Protein AF-A0A5B1RF08-F1 (afdb_monomer_lite)

Sequence (159 aa):
MWTTAEQLTFLQDFSLEYKQRQANSTTPHIWPKIFEQWFARWPPSNEQPMEDTKKKLKRWFNNHHRGADAGRGPAERYLDLTKKTSRKLAGYQVYLKRFYKPKLQSIIDEGYNTYLKGLPEGAKAEPRLAYTNRRAIELLAAETDDIKAEVERERLNQS

Structure (mmCIF, N/CA/C/O backbone):
data_AF-A0A5B1RF08-F1
#
_entry.id   AF-A0A5B1RF08-F1
#
loop_
_atom_site.group_PDB
_atom_site.id
_atom_site.type_symbol
_atom_site.label_atom_id
_atom_site.label_alt_id
_atom_site.label_comp_id
_atom_site.label_asym_id
_atom_site.label_entity_id
_atom_site.label_seq_id
_atom_site.pdbx_PDB_ins_code
_atom_site.Cartn_x
_atom_site.Cartn_y
_atom_site.Cartn_z
_atom_site.occupancy
_atom_site.B_iso_or_equiv
_atom_site.auth_seq_id
_atom_site.auth_comp_id
_atom_site.auth_asym_id
_atom_site.auth_atom_id
_atom_site.pdbx_PDB_model_num
ATOM 1 N N . MET A 1 1 ? 13.058 14.005 -30.005 1.00 58.97 1 MET A N 1
ATOM 2 C CA . MET A 1 1 ? 12.622 12.599 -30.184 1.00 58.97 1 MET A CA 1
ATOM 3 C C . MET A 1 1 ? 13.859 11.720 -30.028 1.00 58.97 1 MET A C 1
ATOM 5 O O . MET A 1 1 ? 14.902 12.141 -30.497 1.00 58.97 1 MET A O 1
ATOM 9 N N . TRP A 1 2 ? 13.801 10.598 -29.298 1.00 78.69 2 TRP A N 1
ATOM 10 C CA . TRP A 1 2 ? 15.008 9.813 -28.959 1.00 78.69 2 TRP A CA 1
ATOM 11 C C . TRP A 1 2 ? 15.443 8.818 -30.047 1.00 78.69 2 TRP A C 1
ATOM 13 O O . TRP A 1 2 ? 16.533 8.266 -29.954 1.00 78.69 2 TRP A O 1
ATOM 23 N N . THR A 1 3 ? 14.589 8.591 -31.045 1.00 86.50 3 THR A N 1
ATOM 24 C CA . THR A 1 3 ? 14.814 7.694 -32.183 1.00 86.50 3 THR A CA 1
ATOM 25 C C . THR A 1 3 ? 15.063 8.489 -33.461 1.00 86.50 3 THR A C 1
ATOM 27 O O . THR A 1 3 ? 14.460 9.550 -33.646 1.00 86.50 3 THR A O 1
ATOM 30 N N . THR A 1 4 ? 15.889 7.957 -34.363 1.00 89.06 4 THR A N 1
ATOM 31 C CA . THR A 1 4 ? 15.992 8.437 -35.754 1.00 89.06 4 THR A CA 1
ATOM 32 C C . THR A 1 4 ? 14.770 8.007 -36.580 1.00 89.06 4 THR A C 1
ATOM 34 O O . THR A 1 4 ? 13.961 7.194 -36.126 1.00 89.06 4 THR A O 1
ATOM 37 N N . ALA A 1 5 ? 14.619 8.537 -37.799 1.00 90.00 5 ALA A N 1
ATOM 38 C CA . ALA A 1 5 ? 13.528 8.146 -38.699 1.00 90.00 5 ALA A CA 1
ATOM 39 C C . ALA A 1 5 ? 13.571 6.646 -39.043 1.00 90.00 5 ALA A C 1
ATOM 41 O O . ALA A 1 5 ? 12.551 5.970 -38.990 1.00 90.00 5 ALA A O 1
ATOM 42 N N . GLU A 1 6 ? 14.762 6.106 -39.305 1.00 90.44 6 GLU A N 1
ATOM 43 C CA . GLU A 1 6 ? 14.961 4.683 -39.601 1.00 90.44 6 GLU A CA 1
ATOM 44 C C . GLU A 1 6 ? 14.614 3.785 -38.402 1.00 90.44 6 GLU A C 1
ATOM 46 O O . GLU A 1 6 ? 13.924 2.774 -38.537 1.00 90.44 6 GLU A O 1
ATOM 51 N N . GLN A 1 7 ? 15.033 4.197 -37.202 1.00 91.12 7 GLN A N 1
ATOM 52 C CA . GLN A 1 7 ? 14.678 3.519 -35.956 1.00 91.12 7 GLN A CA 1
ATOM 53 C C . GLN A 1 7 ? 13.170 3.544 -35.705 1.00 91.12 7 GLN A C 1
ATOM 55 O O . GLN A 1 7 ? 12.613 2.567 -35.212 1.00 91.12 7 GLN A O 1
ATOM 60 N N . LEU A 1 8 ? 12.496 4.644 -36.044 1.00 90.62 8 LEU A N 1
ATOM 61 C CA . LEU A 1 8 ? 11.049 4.752 -35.902 1.00 90.62 8 LEU A CA 1
ATOM 62 C C . LEU A 1 8 ? 10.320 3.778 -36.833 1.00 90.62 8 LEU A C 1
ATOM 64 O O . LEU A 1 8 ? 9.420 3.084 -36.364 1.00 90.62 8 LEU A O 1
ATOM 68 N N . THR A 1 9 ? 10.729 3.689 -38.102 1.00 91.81 9 THR A N 1
ATOM 69 C CA . THR A 1 9 ? 10.166 2.729 -39.066 1.00 91.81 9 THR A CA 1
ATOM 70 C C . THR A 1 9 ? 10.309 1.299 -38.554 1.00 91.81 9 THR A C 1
ATOM 72 O O . THR A 1 9 ? 9.320 0.577 -38.473 1.00 91.81 9 THR A O 1
ATOM 75 N N . PHE A 1 10 ? 11.503 0.930 -38.077 1.00 93.44 10 PHE A N 1
ATOM 76 C CA . PHE A 1 10 ? 11.722 -0.381 -37.464 1.00 93.44 10 PHE A CA 1
ATOM 77 C C . PHE A 1 10 ? 10.742 -0.647 -36.313 1.00 93.44 10 PHE A C 1
ATOM 79 O O . PHE A 1 10 ? 10.129 -1.706 -36.250 1.00 93.44 10 PHE A O 1
ATOM 86 N N . LEU A 1 11 ? 10.549 0.306 -35.397 1.00 92.56 11 LEU A N 1
ATOM 87 C CA . LEU A 1 11 ? 9.630 0.120 -34.268 1.00 92.56 11 LEU A CA 1
ATOM 88 C C . LEU A 1 11 ? 8.163 0.012 -34.708 1.00 92.56 11 LEU A C 1
ATOM 90 O O . LEU A 1 11 ? 7.387 -0.728 -34.096 1.00 92.56 11 LEU A O 1
ATOM 94 N N . GLN A 1 12 ? 7.784 0.727 -35.767 1.00 91.19 12 GLN A N 1
ATOM 95 C CA . GLN A 1 12 ? 6.450 0.658 -36.357 1.00 91.19 12 GLN A CA 1
ATOM 96 C C . GLN A 1 12 ? 6.173 -0.707 -36.997 1.00 91.19 12 GLN A C 1
ATOM 98 O O . GLN A 1 12 ? 5.059 -1.209 -36.836 1.00 91.19 12 GLN A O 1
ATOM 103 N N . ASP A 1 13 ? 7.165 -1.358 -37.607 1.00 93.31 13 ASP A N 1
ATOM 104 C CA . ASP A 1 13 ? 7.003 -2.702 -38.186 1.00 93.31 13 ASP A CA 1
ATOM 105 C C . ASP A 1 13 ? 6.592 -3.744 -37.128 1.00 93.31 13 ASP A C 1
ATOM 107 O O . ASP A 1 13 ? 5.767 -4.625 -37.373 1.00 93.31 13 ASP A O 1
ATOM 111 N N . PHE A 1 14 ? 7.094 -3.601 -35.898 1.00 92.56 14 PHE A N 1
ATOM 112 C CA . PHE A 1 14 ? 6.749 -4.480 -34.773 1.00 92.56 14 PHE A CA 1
ATOM 113 C C . PHE A 1 14 ? 5.450 -4.100 -34.053 1.00 92.56 14 PHE A C 1
ATOM 115 O O . PHE A 1 14 ? 5.008 -4.825 -33.157 1.00 92.56 14 PHE A O 1
ATOM 122 N N . SER A 1 15 ? 4.820 -2.979 -34.414 1.00 89.12 15 SER A N 1
ATOM 123 C CA . SER A 1 15 ? 3.659 -2.445 -33.692 1.00 89.12 15 SER A CA 1
ATOM 124 C C . SER A 1 15 ? 2.458 -3.395 -33.686 1.00 89.12 15 SER A C 1
ATOM 126 O O . SER A 1 15 ? 1.797 -3.555 -32.655 1.00 89.12 15 SER A O 1
ATOM 128 N N . LEU A 1 16 ? 2.182 -4.054 -34.816 1.00 87.94 16 LEU A N 1
ATOM 129 C CA . LEU A 1 16 ? 1.055 -4.977 -34.953 1.00 87.94 16 LEU A CA 1
ATOM 130 C C . LEU A 1 16 ? 1.268 -6.242 -34.114 1.00 87.94 16 LEU A C 1
ATOM 132 O O . LEU A 1 16 ? 0.387 -6.625 -33.342 1.00 87.94 16 LEU A O 1
ATOM 136 N N . GLU A 1 17 ? 2.454 -6.849 -34.212 1.00 90.81 17 GLU A N 1
ATOM 137 C CA . GLU A 1 17 ? 2.817 -8.043 -33.439 1.00 90.81 17 GLU A CA 1
ATOM 138 C C . GLU A 1 17 ? 2.796 -7.744 -31.930 1.00 90.81 17 GLU A C 1
ATOM 140 O O . GLU A 1 17 ? 2.280 -8.534 -31.133 1.00 90.81 17 GLU A O 1
ATOM 145 N N . TYR A 1 18 ? 3.294 -6.570 -31.530 1.00 91.44 18 TYR A N 1
ATOM 146 C CA . TYR A 1 18 ? 3.262 -6.126 -30.140 1.00 91.44 18 TYR A CA 1
ATOM 147 C C . TYR A 1 18 ? 1.825 -6.021 -29.603 1.00 91.44 18 TYR A C 1
ATOM 149 O O . TYR A 1 18 ? 1.542 -6.551 -28.527 1.00 91.44 18 TYR A O 1
ATOM 157 N N . LYS A 1 19 ? 0.900 -5.403 -30.353 1.00 88.75 19 LYS A N 1
ATOM 158 C CA . LYS A 1 19 ? -0.514 -5.272 -29.949 1.00 88.75 19 LYS A CA 1
ATOM 159 C C . LYS A 1 19 ? -1.207 -6.625 -29.796 1.00 88.75 19 LYS A C 1
ATOM 161 O O . LYS A 1 19 ? -1.912 -6.841 -28.812 1.00 88.75 19 LYS A O 1
ATOM 166 N N . GLN A 1 20 ? -0.981 -7.550 -30.730 1.00 89.50 20 GLN A N 1
ATOM 167 C CA . GLN A 1 20 ? -1.547 -8.902 -30.658 1.00 89.50 20 GLN A CA 1
ATOM 168 C C . GLN A 1 20 ? -1.068 -9.645 -29.404 1.00 89.50 20 GLN A C 1
ATOM 170 O O . GLN A 1 20 ? -1.859 -10.244 -28.676 1.00 89.50 20 GLN A O 1
ATOM 175 N N . ARG A 1 21 ? 0.231 -9.563 -29.101 1.00 90.62 21 ARG A N 1
ATOM 176 C CA . ARG A 1 21 ? 0.801 -10.199 -27.905 1.00 90.62 21 ARG A CA 1
ATOM 177 C C . ARG A 1 21 ? 0.378 -9.514 -26.612 1.00 90.62 21 ARG A C 1
ATOM 179 O O . ARG A 1 21 ? 0.210 -10.199 -25.608 1.00 90.62 21 ARG A O 1
ATOM 186 N N . GLN A 1 22 ? 0.165 -8.199 -26.635 1.00 88.62 22 GLN A N 1
ATOM 187 C CA . GLN A 1 22 ? -0.397 -7.464 -25.504 1.00 88.62 22 GLN A CA 1
ATOM 188 C C . GLN A 1 22 ? -1.814 -7.948 -25.175 1.00 88.62 22 GLN A C 1
ATOM 190 O O . GLN A 1 22 ? -2.089 -8.224 -24.010 1.00 88.62 22 GLN A O 1
ATOM 195 N N . ALA A 1 23 ? -2.678 -8.117 -26.184 1.00 87.12 23 ALA A N 1
ATOM 196 C CA . ALA A 1 23 ? -4.029 -8.653 -25.998 1.00 87.12 23 ALA A CA 1
ATOM 197 C C . ALA A 1 23 ? -4.013 -10.079 -25.415 1.00 87.12 23 ALA A C 1
ATOM 199 O O . ALA A 1 23 ? -4.812 -10.408 -24.544 1.00 87.12 23 ALA A O 1
ATOM 200 N N . ASN A 1 24 ? -3.040 -10.893 -25.830 1.00 90.06 24 ASN A N 1
ATOM 201 C CA . ASN A 1 24 ? -2.884 -12.277 -25.382 1.00 90.06 24 ASN A CA 1
ATOM 202 C C . ASN A 1 24 ? -2.035 -12.434 -24.106 1.00 90.06 24 ASN A C 1
ATOM 204 O O . ASN A 1 24 ? -1.696 -13.556 -23.744 1.00 90.06 24 ASN A O 1
ATOM 208 N N . SER A 1 25 ? -1.633 -11.344 -23.441 1.00 87.56 25 SER A N 1
ATOM 209 C CA . SER A 1 25 ? -0.721 -11.370 -22.277 1.00 87.56 25 SER A CA 1
ATOM 210 C C . SER A 1 25 ? 0.617 -12.102 -22.514 1.00 87.56 25 SER A C 1
ATOM 212 O O . SER A 1 25 ? 1.248 -12.593 -21.583 1.00 87.56 25 SER A O 1
ATOM 214 N N . THR A 1 26 ? 1.095 -12.140 -23.761 1.00 92.69 26 THR A N 1
ATOM 215 C CA . THR A 1 26 ? 2.333 -12.822 -24.191 1.00 92.69 26 THR A CA 1
ATOM 216 C C . THR A 1 26 ? 3.437 -11.851 -24.623 1.00 92.69 26 THR A C 1
ATOM 218 O O . THR A 1 26 ? 4.397 -12.233 -25.297 1.00 92.69 26 THR A O 1
ATOM 221 N N . THR A 1 27 ? 3.357 -10.583 -24.204 1.00 89.81 27 THR A N 1
ATOM 222 C CA . THR A 1 27 ? 4.367 -9.547 -24.481 1.00 89.81 27 THR A CA 1
ATOM 223 C C . THR A 1 27 ? 5.806 -9.944 -24.114 1.00 89.81 27 THR A C 1
ATOM 225 O O . THR A 1 27 ? 6.707 -9.561 -24.856 1.00 89.81 27 THR A O 1
ATOM 228 N N . PRO A 1 28 ? 6.092 -10.717 -23.042 1.00 92.62 28 PRO A N 1
ATOM 229 C CA . PRO A 1 28 ? 7.463 -11.126 -22.729 1.00 92.62 28 PRO A CA 1
ATOM 230 C C . PRO A 1 28 ? 8.205 -11.815 -23.885 1.00 92.62 28 PRO A C 1
ATOM 232 O O . PRO A 1 28 ? 9.413 -11.633 -24.018 1.00 92.62 28 PRO A O 1
ATOM 235 N N . HIS A 1 29 ? 7.488 -12.535 -24.752 1.00 92.00 29 HIS A N 1
ATOM 236 C CA . HIS A 1 29 ? 8.070 -13.322 -25.842 1.00 92.00 29 HIS A CA 1
ATOM 237 C C . HIS A 1 29 ? 8.545 -12.493 -27.043 1.00 92.00 29 HIS A C 1
ATOM 239 O O . HIS A 1 29 ? 9.352 -12.982 -27.826 1.00 92.00 29 HIS A O 1
ATOM 245 N N . ILE A 1 30 ? 8.077 -11.249 -27.205 1.00 93.69 30 ILE A N 1
ATOM 246 C CA . ILE A 1 30 ? 8.492 -10.397 -28.336 1.00 93.69 30 ILE A CA 1
ATOM 247 C C . ILE A 1 30 ? 9.807 -9.665 -28.069 1.00 93.69 30 ILE A C 1
ATOM 249 O O . ILE A 1 30 ? 10.523 -9.301 -28.998 1.00 93.69 30 ILE A O 1
ATOM 253 N N . TRP A 1 31 ? 10.150 -9.462 -26.795 1.00 94.38 31 TRP A N 1
ATOM 254 C CA . TRP A 1 31 ? 11.309 -8.659 -26.424 1.00 94.38 31 TRP A CA 1
ATOM 255 C C . TRP A 1 31 ? 12.642 -9.235 -26.899 1.00 94.38 31 TRP A C 1
ATOM 257 O O . TRP A 1 31 ? 13.419 -8.446 -27.429 1.00 94.38 31 TRP A O 1
ATOM 267 N N . PRO A 1 32 ? 12.920 -10.551 -26.777 1.00 95.06 32 PRO A N 1
ATOM 268 C CA . PRO A 1 32 ? 14.162 -11.119 -27.297 1.00 95.06 32 PRO A CA 1
ATOM 269 C C . PRO A 1 32 ? 14.344 -10.823 -28.788 1.00 95.06 32 PRO A C 1
ATOM 271 O O . PRO A 1 32 ? 15.382 -10.296 -29.173 1.00 95.06 32 PRO A O 1
ATOM 274 N N . LYS A 1 33 ? 13.288 -11.032 -29.589 1.00 94.00 33 LYS A N 1
ATOM 275 C CA . LYS A 1 33 ? 13.275 -10.774 -31.036 1.00 94.00 33 LYS A CA 1
ATOM 276 C C . LYS A 1 33 ? 13.533 -9.300 -31.365 1.00 94.00 33 LYS A C 1
ATOM 278 O O . LYS A 1 33 ? 14.367 -8.999 -32.212 1.00 94.00 33 LYS A O 1
ATOM 283 N N . ILE A 1 34 ? 12.840 -8.381 -30.686 1.00 94.25 34 ILE A N 1
ATOM 284 C CA . ILE A 1 34 ? 13.026 -6.934 -30.890 1.00 94.25 34 ILE A CA 1
ATOM 285 C C . ILE A 1 34 ? 14.455 -6.520 -30.529 1.00 94.25 34 ILE A C 1
ATOM 287 O O . ILE A 1 34 ? 15.067 -5.753 -31.264 1.00 94.25 34 ILE A O 1
ATOM 291 N N . PHE A 1 35 ? 14.995 -7.007 -29.408 1.00 94.75 35 PHE A N 1
ATOM 292 C CA . PHE A 1 35 ? 16.337 -6.630 -28.961 1.00 94.75 35 PHE A CA 1
ATOM 293 C C . PHE A 1 35 ? 17.422 -7.166 -29.880 1.00 94.75 35 PHE A C 1
ATOM 295 O O . PHE A 1 35 ? 18.315 -6.410 -30.242 1.00 94.75 35 PHE A O 1
ATOM 302 N N . GLU A 1 36 ? 17.335 -8.431 -30.275 1.00 93.81 36 GLU A N 1
ATOM 303 C CA . GLU A 1 36 ? 18.291 -9.041 -31.194 1.00 93.81 36 GLU A CA 1
ATOM 304 C C . GLU A 1 36 ? 18.358 -8.266 -32.514 1.00 93.81 36 GLU A C 1
ATOM 306 O O . GLU A 1 36 ? 19.430 -7.816 -32.915 1.00 93.81 36 GLU A O 1
ATOM 311 N N . GLN A 1 37 ? 17.207 -8.006 -33.141 1.00 94.50 37 GLN A N 1
ATOM 312 C CA . GLN A 1 37 ? 17.168 -7.285 -34.413 1.00 94.50 37 GLN A CA 1
ATOM 313 C C . GLN A 1 37 ? 17.558 -5.809 -34.278 1.00 94.50 37 GLN A C 1
ATOM 315 O O . GLN A 1 37 ? 18.185 -5.258 -35.182 1.00 94.50 37 GLN A O 1
ATOM 320 N N . TRP A 1 38 ? 17.224 -5.172 -33.152 1.00 93.69 38 TRP A N 1
ATOM 321 C CA . TRP A 1 38 ? 17.639 -3.800 -32.878 1.00 93.69 38 TRP A CA 1
ATOM 322 C C . TRP A 1 38 ? 19.157 -3.699 -32.736 1.00 93.69 38 TRP A C 1
ATOM 324 O O . TRP A 1 38 ? 19.777 -2.886 -33.414 1.00 93.69 38 TRP A O 1
ATOM 334 N N . PHE A 1 39 ? 19.770 -4.528 -31.886 1.00 94.06 39 PHE A N 1
ATOM 335 C CA . PHE A 1 39 ? 21.209 -4.454 -31.619 1.00 94.06 39 PHE A CA 1
ATOM 336 C C . PHE A 1 39 ? 22.067 -5.009 -32.761 1.00 94.06 39 PHE A C 1
ATOM 338 O O . PHE A 1 39 ? 23.234 -4.639 -32.855 1.00 94.06 39 PHE A O 1
ATOM 345 N N . ALA A 1 40 ? 21.498 -5.822 -33.657 1.00 92.50 40 ALA A N 1
ATOM 346 C CA . ALA A 1 40 ? 22.149 -6.188 -34.913 1.00 92.50 40 ALA A CA 1
ATOM 347 C C . ALA A 1 40 ? 22.321 -4.983 -35.859 1.00 92.50 40 ALA A C 1
ATOM 349 O O . ALA A 1 40 ? 23.312 -4.909 -36.579 1.00 92.50 40 ALA A O 1
ATOM 350 N N . ARG A 1 41 ? 21.368 -4.038 -35.857 1.00 92.00 41 ARG A N 1
ATOM 351 C CA . ARG A 1 41 ? 21.394 -2.837 -36.715 1.00 92.00 41 ARG A CA 1
ATOM 352 C C . ARG A 1 41 ? 22.039 -1.631 -36.035 1.00 92.00 41 ARG A C 1
ATOM 354 O O . ARG A 1 41 ? 22.744 -0.864 -36.679 1.00 92.00 41 ARG A O 1
ATOM 361 N N . TRP A 1 42 ? 21.818 -1.482 -34.731 1.00 91.38 42 TRP A N 1
ATOM 362 C CA . TRP A 1 42 ? 22.353 -0.404 -33.901 1.00 91.38 42 TRP A CA 1
ATOM 363 C C . TRP A 1 42 ? 23.036 -0.997 -32.663 1.00 91.38 42 TRP A C 1
ATOM 365 O O . TRP A 1 42 ? 22.404 -1.112 -31.604 1.00 91.38 42 TRP A O 1
ATOM 375 N N . PRO A 1 43 ? 24.313 -1.405 -32.790 1.00 88.44 43 PRO A N 1
ATOM 376 C CA . PRO A 1 43 ? 25.073 -1.975 -31.687 1.00 88.44 43 PRO A CA 1
ATOM 377 C C . PRO A 1 43 ? 25.132 -1.023 -30.485 1.00 88.44 43 PRO A C 1
ATOM 379 O O . PRO A 1 43 ? 25.145 0.199 -30.663 1.00 88.44 43 PRO A O 1
ATOM 382 N N . PRO A 1 44 ? 25.173 -1.555 -29.252 1.00 87.38 44 PRO A N 1
ATOM 383 C CA . PRO A 1 44 ? 25.298 -0.719 -28.068 1.00 87.38 44 PRO A CA 1
ATOM 384 C C . PRO A 1 44 ? 26.630 0.041 -28.094 1.00 87.38 44 PRO A C 1
ATOM 386 O O . PRO A 1 44 ? 27.671 -0.517 -28.440 1.00 87.38 44 PRO A O 1
ATOM 389 N N . SER A 1 45 ? 26.594 1.308 -27.692 1.00 82.62 45 SER A N 1
ATOM 390 C CA . SER A 1 45 ? 27.778 2.155 -27.538 1.00 82.62 45 SER A CA 1
ATOM 391 C C . SER A 1 45 ? 27.930 2.589 -26.081 1.00 82.62 45 SER A C 1
ATOM 393 O O . SER A 1 45 ? 27.004 2.444 -25.280 1.00 82.62 45 SER A O 1
ATOM 395 N N . ASN A 1 46 ? 29.079 3.169 -25.729 1.00 75.50 46 ASN A N 1
ATOM 396 C CA . ASN A 1 46 ? 29.299 3.721 -24.387 1.00 75.50 46 ASN A CA 1
ATOM 397 C C . ASN A 1 46 ? 28.282 4.825 -24.029 1.00 75.50 46 ASN A C 1
ATOM 399 O O . ASN A 1 46 ? 27.942 4.996 -22.863 1.00 75.50 46 ASN A O 1
ATOM 403 N N . GLU A 1 47 ? 27.754 5.536 -25.028 1.00 72.62 47 GLU A N 1
ATOM 404 C CA . GLU A 1 47 ? 26.721 6.568 -24.860 1.00 72.62 47 GLU A CA 1
ATOM 405 C C . GLU A 1 47 ? 25.300 5.988 -24.783 1.00 72.62 47 GLU A C 1
ATOM 407 O O . GLU A 1 47 ? 24.385 6.614 -24.241 1.00 72.62 47 GLU A O 1
ATOM 412 N N . GLN A 1 48 ? 25.095 4.782 -25.320 1.00 75.12 48 GL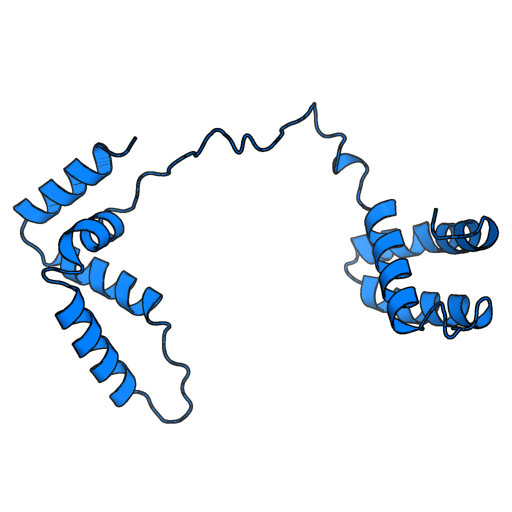N A N 1
ATOM 413 C CA . GLN A 1 48 ? 23.815 4.078 -25.297 1.00 75.12 48 GLN A CA 1
ATOM 414 C C . GLN A 1 48 ? 23.992 2.635 -24.814 1.00 75.12 48 GLN A C 1
ATOM 416 O O . GLN A 1 48 ? 23.928 1.693 -25.617 1.00 75.12 48 GLN A O 1
ATOM 421 N N . PRO A 1 49 ? 24.172 2.445 -23.491 1.00 85.62 49 PRO A N 1
ATOM 422 C CA . PRO A 1 49 ? 24.311 1.122 -22.907 1.00 85.62 49 PRO A CA 1
ATOM 423 C C . PRO A 1 49 ? 23.113 0.231 -23.244 1.00 85.62 49 PRO A C 1
ATOM 425 O O . PRO A 1 49 ? 21.958 0.672 -23.235 1.00 85.62 49 PRO A O 1
ATOM 428 N N . MET A 1 50 ? 23.384 -1.053 -23.485 1.00 88.25 50 MET A N 1
ATOM 429 C CA . MET A 1 50 ? 22.384 -2.040 -23.907 1.00 88.25 50 MET A CA 1
ATOM 430 C C . MET A 1 50 ? 21.142 -2.050 -22.997 1.00 88.25 50 MET A C 1
ATOM 432 O O . MET A 1 50 ? 20.011 -2.057 -23.484 1.00 88.25 50 MET A O 1
ATOM 436 N N . GLU A 1 51 ? 21.332 -2.007 -21.676 1.00 89.88 51 GLU A N 1
ATOM 437 C CA . GLU A 1 51 ? 20.232 -2.046 -20.705 1.00 89.88 51 GLU A CA 1
ATOM 438 C C . GLU A 1 51 ? 19.338 -0.804 -20.750 1.00 89.88 51 GLU A C 1
ATOM 440 O O . GLU A 1 51 ? 18.112 -0.904 -20.631 1.00 89.88 51 GLU A O 1
ATOM 445 N N . ASP A 1 52 ? 19.913 0.371 -20.986 1.00 89.00 52 ASP A N 1
ATOM 446 C CA . ASP A 1 52 ? 19.131 1.600 -21.080 1.00 89.00 52 ASP A CA 1
ATOM 447 C C . ASP A 1 52 ? 18.373 1.680 -22.401 1.00 89.00 52 ASP A C 1
ATOM 449 O O . ASP A 1 52 ? 17.208 2.092 -22.423 1.00 89.00 52 ASP A O 1
ATOM 453 N N . THR A 1 53 ? 18.966 1.183 -23.484 1.00 90.38 53 THR A N 1
ATOM 454 C CA . THR A 1 53 ? 18.287 1.040 -24.773 1.00 90.38 53 THR A CA 1
ATOM 455 C C . THR A 1 53 ? 17.119 0.054 -24.679 1.00 90.38 53 THR A C 1
ATOM 457 O O . THR A 1 53 ? 16.008 0.395 -25.087 1.00 90.38 53 THR A O 1
ATOM 460 N N . LYS A 1 54 ? 17.281 -1.104 -24.017 1.00 93.62 54 LYS A N 1
ATOM 461 C CA . LYS A 1 54 ? 16.166 -2.039 -23.745 1.00 93.62 54 LYS A CA 1
ATOM 462 C C . LYS A 1 54 ? 15.019 -1.365 -22.985 1.00 93.62 54 LYS A C 1
ATOM 464 O O . LYS A 1 54 ? 13.851 -1.543 -23.345 1.00 93.62 54 LYS A O 1
ATOM 469 N N . LYS A 1 55 ? 15.321 -0.574 -21.946 1.00 93.44 55 LYS A N 1
ATOM 470 C CA . LYS A 1 55 ? 14.302 0.182 -21.189 1.00 93.44 55 LYS A CA 1
ATOM 471 C C . LYS A 1 55 ? 13.578 1.191 -22.080 1.00 93.44 55 LYS A C 1
ATOM 473 O O . LYS A 1 55 ? 12.351 1.286 -22.002 1.00 93.44 55 LYS A O 1
ATOM 478 N N . LYS A 1 56 ? 14.311 1.932 -22.917 1.00 91.38 56 LYS A N 1
ATOM 479 C CA . LYS A 1 56 ? 13.741 2.919 -23.849 1.00 91.38 56 LYS A CA 1
ATOM 480 C C . LYS A 1 56 ? 12.819 2.257 -24.875 1.00 91.38 56 LYS A C 1
ATOM 482 O O . LYS A 1 56 ? 11.701 2.735 -25.051 1.00 91.38 56 LYS A O 1
ATOM 487 N N . LEU A 1 57 ? 13.221 1.120 -25.445 1.00 93.44 57 LEU A N 1
ATOM 488 C CA . LEU A 1 57 ? 12.396 0.324 -26.362 1.00 93.44 57 LEU A CA 1
ATOM 489 C C . LEU A 1 57 ? 11.087 -0.118 -25.700 1.00 93.44 57 LEU A C 1
ATOM 491 O O . LEU A 1 57 ? 10.006 0.184 -26.204 1.00 93.44 57 LEU A O 1
ATOM 495 N N . LYS A 1 58 ? 11.162 -0.742 -24.516 1.00 93.00 58 LYS A N 1
ATOM 496 C CA . LYS A 1 58 ? 9.961 -1.158 -23.769 1.00 93.00 58 LYS A CA 1
ATOM 497 C C . LYS A 1 58 ? 9.031 0.022 -23.481 1.00 93.00 58 LYS A C 1
ATOM 499 O O . LYS A 1 58 ? 7.822 -0.083 -23.682 1.00 93.00 58 LYS A O 1
ATOM 504 N N . ARG A 1 59 ? 9.584 1.155 -23.029 1.00 91.25 59 ARG A N 1
ATOM 505 C CA . ARG A 1 59 ? 8.810 2.384 -22.777 1.00 91.25 59 ARG A CA 1
ATOM 506 C C . ARG A 1 59 ? 8.153 2.909 -24.048 1.00 91.25 59 ARG A C 1
ATOM 508 O O . ARG A 1 59 ? 6.994 3.303 -23.985 1.00 91.25 59 ARG A O 1
ATOM 515 N N . TRP A 1 60 ? 8.862 2.901 -25.176 1.00 92.00 60 TRP A N 1
ATOM 516 C CA . TRP A 1 60 ? 8.322 3.355 -26.453 1.00 92.00 60 TRP A CA 1
ATOM 517 C C . TRP A 1 60 ? 7.085 2.541 -26.842 1.00 92.00 60 TRP A C 1
ATOM 519 O O . TRP A 1 60 ? 6.021 3.140 -26.980 1.00 92.00 60 TRP A O 1
ATOM 529 N N . PHE A 1 61 ? 7.174 1.207 -26.893 1.00 91.56 61 PHE A N 1
ATOM 530 C CA . PHE A 1 61 ? 6.033 0.349 -27.254 1.00 91.56 61 PHE A CA 1
ATOM 531 C C . PHE A 1 61 ? 4.866 0.496 -26.273 1.00 91.56 61 PHE A C 1
ATOM 533 O O . PHE A 1 61 ? 3.721 0.664 -26.692 1.00 91.56 61 PHE A O 1
ATOM 540 N N . ASN A 1 62 ? 5.154 0.515 -24.965 1.00 88.25 62 ASN A N 1
ATOM 541 C CA . ASN A 1 62 ? 4.126 0.710 -23.944 1.00 88.25 62 ASN A CA 1
ATOM 542 C C . ASN A 1 62 ? 3.398 2.051 -24.129 1.00 88.25 62 ASN A C 1
ATOM 544 O O . ASN A 1 62 ? 2.184 2.106 -23.984 1.00 88.25 62 ASN A O 1
ATOM 548 N N . ASN A 1 63 ? 4.112 3.134 -24.443 1.00 86.62 63 ASN A N 1
ATOM 549 C CA . ASN A 1 63 ? 3.514 4.463 -24.577 1.00 86.62 63 ASN A CA 1
ATOM 550 C C . ASN A 1 63 ? 2.799 4.666 -25.921 1.00 86.62 63 ASN A C 1
ATOM 552 O O . ASN A 1 63 ? 1.763 5.318 -25.947 1.00 86.62 63 ASN A O 1
ATOM 556 N N . HIS A 1 64 ? 3.316 4.103 -27.016 1.00 82.69 64 HIS A N 1
ATOM 557 C CA . HIS A 1 64 ? 2.762 4.285 -28.367 1.00 82.69 64 HIS A CA 1
ATOM 558 C C . HIS A 1 64 ? 1.583 3.353 -28.672 1.00 82.69 64 HIS A C 1
ATOM 560 O O . HIS A 1 64 ? 0.876 3.548 -29.663 1.00 82.69 64 HIS A O 1
ATOM 566 N N . HIS A 1 65 ? 1.364 2.329 -27.844 1.00 79.19 65 HIS A N 1
ATOM 567 C CA . HIS A 1 65 ? 0.271 1.369 -28.018 1.00 79.19 65 HIS A CA 1
ATOM 568 C C . HIS A 1 65 ? -0.645 1.236 -26.807 1.00 79.19 65 HIS A C 1
ATOM 570 O O . HIS A 1 65 ? -1.614 0.481 -26.859 1.00 79.19 65 HIS A O 1
ATOM 576 N N . ARG A 1 66 ? -0.416 2.012 -25.743 1.00 68.44 66 ARG A N 1
ATOM 577 C CA . ARG A 1 66 ? -1.502 2.339 -24.817 1.00 68.44 66 ARG A CA 1
ATOM 578 C C . ARG A 1 66 ? -2.607 2.998 -25.635 1.00 68.44 66 ARG A C 1
ATOM 580 O O . ARG A 1 66 ? -2.332 3.924 -26.393 1.00 68.44 66 ARG A O 1
ATOM 587 N N . GLY A 1 67 ? -3.823 2.460 -25.536 1.00 57.66 67 GLY A N 1
ATOM 588 C CA . GLY A 1 67 ? -4.975 2.983 -26.260 1.00 57.66 67 GLY A CA 1
ATOM 589 C C . GLY A 1 67 ? -5.052 4.502 -26.119 1.00 57.66 67 GLY A C 1
ATOM 590 O O . GLY A 1 67 ? -4.756 5.048 -25.054 1.00 57.66 67 GLY A O 1
ATOM 591 N N . ALA A 1 68 ? -5.459 5.178 -27.193 1.00 50.25 68 ALA A N 1
ATOM 592 C CA . ALA A 1 68 ? -5.694 6.621 -27.209 1.00 50.25 68 ALA A CA 1
ATOM 593 C C . ALA A 1 68 ? -6.694 7.090 -26.123 1.00 50.25 68 ALA A C 1
ATOM 595 O O . ALA A 1 68 ? -6.810 8.285 -25.869 1.00 50.25 68 ALA A O 1
ATOM 596 N N . ASP A 1 69 ? -7.355 6.161 -25.428 1.00 46.94 69 ASP A N 1
ATOM 597 C CA . ASP A 1 69 ? -8.191 6.390 -24.249 1.00 46.94 69 ASP A CA 1
ATOM 598 C C . ASP A 1 69 ? -7.442 6.716 -22.956 1.00 46.94 69 ASP A C 1
ATOM 600 O O . ASP A 1 69 ? -8.070 7.138 -21.990 1.00 46.94 69 ASP A O 1
ATOM 604 N N . ALA A 1 70 ? -6.108 6.641 -22.922 1.00 48.44 70 ALA A N 1
ATOM 605 C CA . ALA A 1 70 ? -5.355 7.214 -21.802 1.00 48.44 70 ALA A CA 1
ATOM 606 C C . ALA A 1 70 ? -5.484 8.756 -21.719 1.00 48.44 70 ALA A C 1
ATOM 608 O O . ALA A 1 70 ? -5.049 9.346 -20.732 1.00 48.44 70 ALA A O 1
ATOM 609 N N . GLY A 1 71 ? -6.089 9.400 -22.730 1.00 48.66 71 GLY A N 1
ATOM 610 C CA . GLY A 1 71 ? -6.422 10.829 -22.730 1.00 48.66 71 GLY A CA 1
ATOM 611 C C . GLY A 1 71 ? -7.674 11.227 -23.530 1.00 48.66 71 GLY A C 1
ATOM 612 O O . GLY A 1 71 ? -7.942 12.418 -23.639 1.00 48.66 71 GLY A O 1
ATOM 613 N N . ARG A 1 72 ? -8.440 10.277 -24.094 1.00 44.94 72 ARG A N 1
ATOM 614 C CA . ARG A 1 72 ? -9.704 10.534 -24.824 1.00 44.94 72 ARG A CA 1
ATOM 615 C C . ARG A 1 72 ? -10.942 9.891 -24.188 1.00 44.94 72 ARG A C 1
ATOM 617 O O . ARG A 1 72 ? -11.949 9.695 -24.858 1.00 44.94 72 ARG A O 1
ATOM 624 N N . GLY A 1 73 ? -10.917 9.652 -22.878 1.00 48.84 73 GLY A N 1
ATOM 625 C CA . GLY A 1 73 ? -12.173 9.637 -22.127 1.00 48.84 73 GLY A CA 1
ATOM 626 C C . GLY A 1 73 ? -12.877 10.999 -22.265 1.00 48.84 73 GLY A C 1
ATOM 627 O O . GLY A 1 73 ? -12.193 11.998 -22.506 1.00 48.84 73 GLY A O 1
ATOM 628 N N . PRO A 1 74 ? -14.216 11.075 -22.141 1.00 49.12 74 PRO A N 1
ATOM 629 C CA . PRO A 1 74 ? -14.933 12.347 -22.191 1.00 49.12 74 PRO A CA 1
ATOM 630 C C . PRO A 1 74 ? -14.290 13.304 -21.184 1.00 49.12 74 PRO A C 1
ATOM 632 O O . PRO A 1 74 ? -14.267 12.974 -20.004 1.00 49.12 74 PRO A O 1
ATOM 635 N N . ALA A 1 75 ? -13.712 14.397 -21.697 1.00 47.00 75 ALA A N 1
ATOM 636 C CA . ALA A 1 75 ? -13.100 15.535 -21.008 1.00 47.00 75 ALA A CA 1
ATOM 637 C C . ALA A 1 75 ? -12.563 15.273 -19.586 1.00 47.00 75 ALA A C 1
ATOM 639 O O . ALA A 1 75 ? -13.335 15.095 -18.650 1.00 47.00 75 ALA A O 1
ATOM 640 N N . GLU A 1 76 ? -11.237 15.349 -19.420 1.00 51.00 76 GLU A N 1
ATOM 641 C CA . GLU A 1 76 ? -10.597 15.854 -18.193 1.00 51.00 76 GLU A CA 1
ATOM 642 C C . GLU A 1 76 ? -11.341 15.558 -16.881 1.00 51.00 76 GLU A C 1
ATOM 644 O O . GLU A 1 76 ? -11.768 16.452 -16.151 1.00 51.00 76 GLU A O 1
ATOM 649 N N . ARG A 1 77 ? -11.437 14.286 -16.495 1.00 55.88 77 ARG A N 1
ATOM 650 C CA . ARG A 1 77 ? -11.519 13.999 -15.063 1.00 55.88 77 ARG A CA 1
ATOM 651 C C . ARG A 1 77 ? -10.110 14.113 -14.510 1.00 55.88 77 ARG A C 1
ATOM 653 O O . ARG A 1 77 ? -9.478 13.102 -14.209 1.00 55.88 77 ARG A O 1
ATOM 660 N N . TYR A 1 78 ? -9.596 15.340 -14.414 1.00 64.31 78 TYR A N 1
ATOM 661 C CA . TYR A 1 78 ? -8.491 15.586 -13.499 1.00 64.31 78 TYR A CA 1
ATOM 662 C C . TYR A 1 78 ? -8.925 15.027 -12.147 1.00 64.31 78 TYR A C 1
ATOM 664 O O . TYR A 1 78 ? -10.015 15.336 -11.661 1.00 64.31 78 TYR A O 1
ATOM 672 N N . LEU A 1 79 ? -8.106 14.143 -11.573 1.00 61.38 79 LEU A N 1
ATOM 673 C CA . LEU A 1 79 ? -8.245 13.796 -10.168 1.00 61.38 79 LEU A CA 1
ATOM 674 C C . LEU A 1 79 ? -8.162 15.115 -9.410 1.00 61.38 79 LEU A C 1
ATOM 676 O O . LEU A 1 79 ? -7.108 15.746 -9.372 1.00 61.38 79 LEU A O 1
ATOM 680 N N . ASP A 1 80 ? -9.293 15.554 -8.872 1.00 69.19 80 ASP A N 1
ATOM 681 C CA . ASP A 1 80 ? -9.353 16.742 -8.045 1.00 69.19 80 ASP A CA 1
ATOM 682 C C . ASP A 1 80 ? -8.644 16.429 -6.722 1.00 69.19 80 ASP A C 1
ATOM 684 O O . ASP A 1 80 ? -9.250 15.986 -5.748 1.00 69.19 80 ASP A O 1
ATOM 688 N N . LEU A 1 81 ? -7.322 16.618 -6.710 1.00 73.19 81 LEU A N 1
ATOM 689 C CA . LEU A 1 81 ? -6.480 16.435 -5.529 1.00 73.19 81 LEU A CA 1
ATOM 690 C C . LEU A 1 81 ? -6.729 17.526 -4.47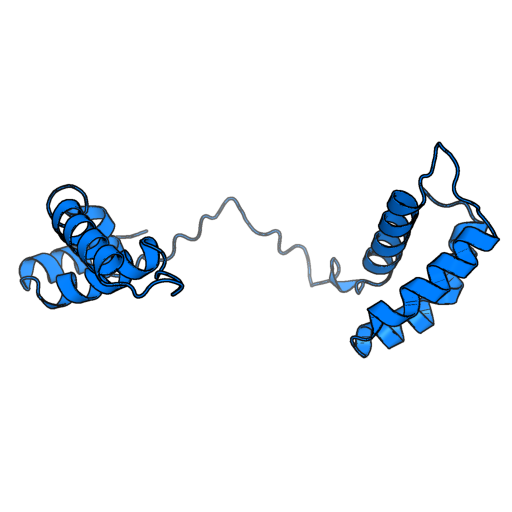4 1.00 73.19 81 LEU A C 1
ATOM 692 O O . LEU A 1 81 ? -6.228 17.406 -3.355 1.00 73.19 81 LEU A O 1
ATOM 696 N N . THR A 1 82 ? -7.493 18.576 -4.810 1.00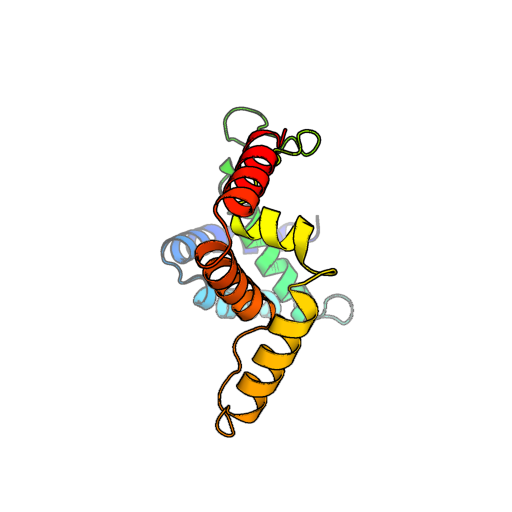 70.75 82 THR A N 1
ATOM 697 C CA . THR A 1 82 ? -7.895 19.617 -3.852 1.00 70.75 82 THR A CA 1
ATOM 698 C C . THR A 1 82 ? -9.033 19.129 -2.959 1.00 70.75 82 THR A C 1
ATOM 700 O O . THR A 1 82 ? -9.076 19.456 -1.770 1.00 70.75 82 THR A O 1
ATOM 703 N N . LYS A 1 83 ? -9.898 18.248 -3.477 1.00 67.06 83 LYS A N 1
ATOM 704 C CA . LYS A 1 83 ? -10.933 17.570 -2.694 1.00 67.06 83 LYS A CA 1
ATOM 705 C C . LYS A 1 83 ? -10.359 16.325 -2.032 1.00 67.06 83 LYS A C 1
ATOM 707 O O . LYS A 1 83 ? -10.433 15.215 -2.557 1.00 67.06 83 LYS A O 1
ATOM 712 N N . LYS A 1 84 ? -9.843 16.486 -0.812 1.00 62.91 84 LYS A N 1
ATOM 713 C CA . LYS A 1 84 ? -9.667 15.348 0.100 1.00 62.91 84 LYS A CA 1
ATOM 714 C C . LYS A 1 84 ? -11.048 14.783 0.424 1.00 62.91 84 LYS A C 1
ATOM 716 O O . LYS A 1 84 ? -11.704 15.251 1.343 1.00 62.91 84 LYS A O 1
ATOM 721 N N . THR A 1 85 ? -11.493 13.767 -0.306 1.00 61.75 85 THR A N 1
ATOM 722 C CA . THR A 1 85 ? -12.623 12.952 0.144 1.00 61.75 85 THR A CA 1
ATOM 723 C C . THR A 1 85 ? -12.148 12.131 1.344 1.00 61.75 85 THR A C 1
ATOM 725 O O . THR A 1 85 ? -11.629 11.022 1.178 1.00 61.75 85 THR A O 1
ATOM 728 N N . SER A 1 86 ? -12.246 12.686 2.554 1.00 68.19 86 SER A N 1
ATOM 729 C CA . SER A 1 86 ? -12.097 11.916 3.788 1.00 68.19 86 SER A CA 1
ATOM 730 C C . SER A 1 86 ? -13.256 10.933 3.851 1.00 68.19 86 SER A C 1
ATOM 732 O O . SER A 1 86 ? -14.413 11.300 4.023 1.00 68.19 86 SER A O 1
ATOM 734 N N . ARG A 1 87 ? -12.965 9.644 3.674 1.00 80.56 87 ARG A N 1
ATOM 735 C CA . ARG A 1 87 ? -13.947 8.624 4.044 1.00 80.56 87 ARG A CA 1
ATOM 736 C C . ARG A 1 87 ? -14.055 8.618 5.562 1.00 80.56 87 ARG A C 1
ATOM 738 O O . ARG A 1 87 ? -13.030 8.701 6.242 1.00 80.56 87 ARG A O 1
ATOM 745 N N . LYS A 1 88 ? -15.278 8.466 6.074 1.00 88.12 88 LYS A N 1
ATOM 746 C CA . LYS A 1 88 ? -15.489 8.214 7.500 1.00 88.12 88 LYS A CA 1
ATOM 747 C C . LYS A 1 88 ? -14.710 6.959 7.894 1.00 88.12 88 LYS A C 1
ATOM 749 O O . LYS A 1 88 ? -14.792 5.929 7.223 1.00 88.12 88 LYS A O 1
ATOM 754 N N . LEU A 1 89 ? -13.925 7.077 8.954 1.00 92.31 89 LEU A N 1
ATOM 755 C CA . LEU A 1 89 ? -13.166 5.995 9.558 1.00 92.31 89 LEU A CA 1
ATOM 756 C C . LEU A 1 89 ? -14.119 4.908 10.062 1.00 92.31 89 LEU A C 1
ATOM 758 O O . LEU A 1 89 ? -15.251 5.179 10.461 1.00 92.31 89 LEU A O 1
ATOM 762 N N . ALA A 1 90 ? -13.654 3.665 10.084 1.00 93.44 90 ALA A N 1
ATOM 763 C CA . ALA A 1 90 ? -14.366 2.601 10.782 1.00 93.44 90 ALA A CA 1
ATOM 764 C C . ALA A 1 90 ? -14.322 2.834 12.305 1.00 93.44 90 ALA A C 1
ATOM 766 O O . ALA A 1 90 ? -13.379 3.444 12.812 1.00 93.44 90 ALA A O 1
ATOM 767 N N . GLY A 1 91 ? -15.299 2.310 13.054 1.00 94.19 91 GLY A N 1
ATOM 768 C CA . GLY A 1 91 ? -15.380 2.509 14.511 1.00 94.19 91 GLY A CA 1
ATOM 769 C C . GLY A 1 91 ? -14.096 2.104 15.246 1.00 94.19 91 GLY A C 1
ATOM 770 O O . GLY A 1 91 ? -13.556 2.881 16.026 1.00 94.19 91 GLY A O 1
ATOM 771 N N . TYR A 1 92 ? -13.502 0.956 14.902 1.00 94.50 92 TYR A N 1
ATOM 772 C CA . TYR A 1 92 ? -12.233 0.521 15.504 1.00 94.50 92 TYR A CA 1
ATOM 773 C C . TYR A 1 92 ? -11.056 1.470 15.204 1.00 94.50 92 TYR A C 1
ATOM 775 O O . TYR A 1 92 ? -10.139 1.589 16.012 1.00 94.50 92 TYR A O 1
ATOM 783 N N . GLN A 1 93 ? -11.066 2.171 14.063 1.00 95.25 93 GLN A N 1
ATOM 784 C CA . GLN A 1 93 ? -10.032 3.156 13.722 1.00 95.25 93 GLN A CA 1
ATOM 785 C C . GLN A 1 93 ? -10.195 4.434 14.549 1.00 95.25 93 GLN A C 1
ATOM 787 O O . GLN A 1 93 ? -9.198 5.035 14.947 1.00 95.25 93 GLN A O 1
ATOM 792 N N . VAL A 1 94 ? -11.438 4.831 14.837 1.00 95.31 94 VAL A N 1
ATOM 793 C CA . VAL A 1 94 ? -11.746 5.926 15.768 1.00 95.31 94 VAL A CA 1
ATOM 794 C C . VAL A 1 94 ? -11.322 5.548 17.185 1.00 95.31 94 VAL A C 1
ATOM 796 O O . VAL A 1 94 ? -10.596 6.306 17.825 1.00 95.31 94 VAL A O 1
ATOM 799 N N . TYR A 1 95 ? -11.657 4.332 17.622 1.00 95.38 95 TYR A N 1
ATOM 800 C CA . TYR A 1 95 ? -11.234 3.780 18.908 1.00 95.38 95 TYR A CA 1
ATOM 801 C C . TYR A 1 95 ? -9.707 3.765 19.061 1.00 95.38 95 TYR A C 1
ATOM 803 O O . TYR A 1 95 ? -9.185 4.265 20.056 1.00 95.38 95 TYR A O 1
ATOM 811 N N . LEU A 1 96 ? -8.973 3.299 18.042 1.00 95.50 96 LEU A N 1
ATOM 812 C CA . LEU A 1 96 ? -7.511 3.387 18.013 1.00 95.50 96 LEU A CA 1
ATOM 813 C C . LEU A 1 96 ? -7.039 4.840 18.104 1.00 95.50 96 LEU A C 1
ATOM 815 O O . LEU A 1 96 ? -6.233 5.175 18.966 1.00 95.50 96 LEU A O 1
ATOM 819 N N . LYS A 1 97 ? -7.558 5.735 17.262 1.00 93.88 97 LYS A N 1
ATOM 820 C CA . LYS A 1 97 ? -7.142 7.145 17.259 1.00 93.88 97 LYS A CA 1
ATOM 821 C C . LYS A 1 97 ? -7.312 7.805 18.634 1.00 93.88 97 LYS A C 1
ATOM 823 O O . LYS A 1 97 ? -6.461 8.601 19.027 1.00 93.88 97 LYS A O 1
ATOM 828 N N . ARG A 1 98 ? -8.389 7.472 19.346 1.00 93.19 98 ARG A N 1
ATOM 829 C CA . ARG A 1 98 ? -8.753 8.062 20.637 1.00 93.19 98 ARG A CA 1
ATOM 830 C C . ARG A 1 98 ? -8.008 7.428 21.812 1.00 93.19 98 ARG A C 1
ATOM 832 O O . ARG A 1 98 ? -7.456 8.146 22.642 1.00 93.19 98 ARG A O 1
ATOM 839 N N . PHE A 1 99 ? -7.960 6.098 21.867 1.00 94.12 99 PHE A N 1
ATOM 840 C CA . PHE A 1 99 ? -7.543 5.356 23.059 1.00 94.12 99 PHE A CA 1
ATOM 841 C C . PHE A 1 99 ? -6.198 4.634 22.927 1.00 94.12 99 PHE A C 1
ATOM 843 O O . PHE A 1 99 ? -5.770 3.985 23.884 1.00 94.12 99 PHE A O 1
ATOM 850 N N . TYR A 1 100 ? -5.482 4.771 21.800 1.00 93.31 100 TYR A N 1
ATOM 851 C CA . TYR A 1 100 ? -4.216 4.059 21.603 1.00 93.31 100 TYR A CA 1
ATOM 852 C C . TYR A 1 100 ? -3.186 4.354 22.693 1.00 93.31 100 TYR A C 1
ATOM 854 O O . TYR A 1 100 ? -2.828 3.457 23.446 1.00 93.31 100 TYR A O 1
ATOM 862 N N . LYS A 1 101 ? -2.756 5.611 22.835 1.00 92.19 101 LYS A N 1
ATOM 863 C CA . LYS A 1 101 ? -1.771 5.998 23.858 1.00 92.19 101 LYS A CA 1
ATOM 864 C C . LYS A 1 101 ? -2.227 5.747 25.306 1.00 92.19 101 LYS A C 1
ATOM 866 O O . LYS A 1 101 ? -1.424 5.215 26.062 1.00 92.19 101 LYS A O 1
ATOM 871 N N . PRO A 1 102 ? -3.453 6.118 25.728 1.00 93.06 102 PRO A N 1
ATOM 872 C CA . PRO A 1 102 ? -3.820 6.013 27.141 1.00 93.06 102 PRO A CA 1
ATOM 873 C C . PRO A 1 102 ? -4.089 4.580 27.620 1.00 93.06 102 PRO A C 1
ATOM 875 O O . PRO A 1 102 ? -3.940 4.323 28.809 1.00 93.06 102 PRO A O 1
ATOM 878 N N . LYS A 1 103 ? -4.510 3.660 26.738 1.00 91.00 103 LYS A N 1
ATOM 879 C CA . LYS A 1 103 ? -4.979 2.324 27.152 1.00 91.00 103 LYS A CA 1
ATOM 880 C C . LYS A 1 103 ? -4.471 1.191 26.265 1.00 91.00 103 LYS A C 1
ATOM 882 O O . LYS A 1 103 ? -4.024 0.169 26.776 1.00 91.00 103 LYS A O 1
ATOM 887 N N . LEU A 1 104 ? -4.567 1.333 24.942 1.00 92.88 104 LEU A N 1
ATOM 888 C CA . LEU A 1 104 ? -4.392 0.183 24.044 1.00 92.88 104 LEU A CA 1
ATOM 889 C C . LEU A 1 104 ? -2.928 -0.158 23.778 1.00 92.88 104 LEU A C 1
ATOM 891 O O . LEU A 1 104 ? -2.634 -1.318 23.515 1.00 92.88 104 LEU A O 1
ATOM 895 N N . GLN A 1 105 ? -2.024 0.822 23.837 1.00 93.38 105 GLN A N 1
ATOM 896 C CA . GLN A 1 105 ? -0.623 0.641 23.468 1.00 93.38 105 GLN A CA 1
ATOM 897 C C . GLN A 1 105 ? 0.033 -0.461 24.302 1.00 93.38 105 GLN A C 1
ATOM 899 O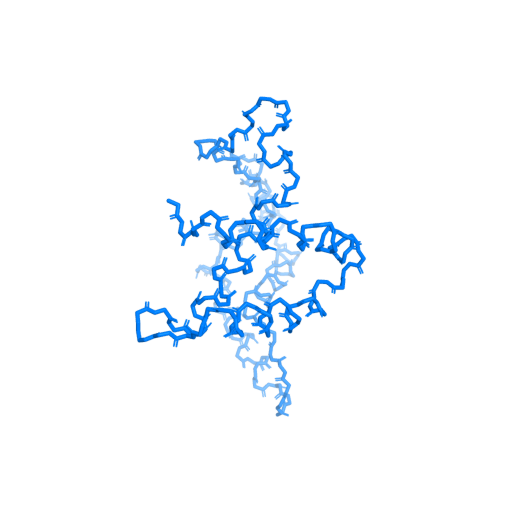 O . GLN A 1 105 ? 0.561 -1.404 23.725 1.00 93.38 105 GLN A O 1
ATOM 904 N N . SER A 1 106 ? -0.058 -0.392 25.633 1.00 94.25 106 SER A N 1
ATOM 905 C CA . SER A 1 106 ? 0.551 -1.400 26.511 1.00 94.25 106 SER A CA 1
ATOM 906 C C . SER A 1 106 ? -0.032 -2.793 26.260 1.00 94.25 106 SER A C 1
ATOM 908 O O . SER A 1 106 ? 0.711 -3.748 26.063 1.00 94.25 106 SER A O 1
ATOM 910 N N . ILE A 1 107 ? -1.362 -2.893 26.144 1.00 93.88 107 ILE A N 1
ATOM 911 C CA . ILE A 1 107 ? -2.068 -4.162 25.902 1.00 93.88 107 ILE A CA 1
ATOM 912 C C . ILE A 1 107 ? -1.649 -4.788 24.562 1.00 93.88 107 ILE A C 1
ATOM 914 O O . ILE A 1 107 ? -1.441 -5.999 24.461 1.00 93.88 107 ILE A O 1
ATOM 918 N N . ILE A 1 108 ? -1.550 -3.971 23.511 1.00 94.06 108 ILE A N 1
ATOM 919 C CA . ILE A 1 108 ? -1.187 -4.427 22.166 1.00 94.06 108 ILE A CA 1
ATOM 920 C C . ILE A 1 108 ? 0.290 -4.813 22.115 1.00 94.06 108 ILE A C 1
ATOM 922 O O . ILE A 1 108 ? 0.611 -5.848 21.534 1.00 94.06 108 ILE A O 1
ATOM 926 N N . ASP A 1 109 ? 1.172 -4.022 22.723 1.00 93.62 109 ASP A N 1
ATOM 927 C CA . ASP A 1 109 ? 2.617 -4.245 22.683 1.00 93.62 109 ASP A CA 1
ATOM 928 C C . ASP A 1 109 ? 3.003 -5.505 23.468 1.00 93.62 109 ASP A C 1
ATOM 930 O O . ASP A 1 109 ? 3.741 -6.350 22.956 1.00 93.62 109 ASP A O 1
ATOM 934 N N . GLU A 1 110 ? 2.440 -5.699 24.662 1.00 94.00 110 GLU A N 1
ATOM 935 C CA . GLU A 1 110 ? 2.626 -6.918 25.459 1.00 94.00 110 GLU A CA 1
ATOM 936 C C . GLU A 1 110 ? 2.078 -8.158 24.741 1.00 94.00 110 GLU A C 1
ATOM 938 O O . GLU A 1 110 ? 2.755 -9.190 24.651 1.00 94.00 110 GLU A O 1
ATOM 943 N N . GLY A 1 111 ? 0.878 -8.046 24.163 1.00 93.56 111 GLY A N 1
ATOM 944 C CA . GLY A 1 111 ? 0.267 -9.132 23.400 1.00 93.56 111 GLY A CA 1
ATOM 945 C C . GLY A 1 111 ? 1.077 -9.499 22.155 1.00 93.56 111 GLY A C 1
ATOM 946 O O . GLY A 1 111 ? 1.318 -10.678 21.899 1.00 93.56 111 GLY A O 1
ATOM 947 N N . TYR A 1 112 ? 1.555 -8.502 21.409 1.00 94.56 112 TYR A N 1
ATOM 948 C CA . TYR A 1 112 ? 2.337 -8.727 20.195 1.00 94.56 112 TYR A CA 1
ATOM 949 C C . TYR A 1 112 ? 3.709 -9.335 20.508 1.00 94.56 112 TYR A C 1
ATOM 951 O O . TYR A 1 112 ? 4.138 -10.268 19.833 1.00 94.56 112 TYR A O 1
ATOM 959 N N . ASN A 1 113 ? 4.369 -8.885 21.578 1.00 93.94 113 ASN A N 1
ATOM 960 C CA . ASN A 1 113 ? 5.622 -9.488 22.038 1.00 93.94 113 ASN A CA 1
ATOM 961 C C . ASN A 1 113 ? 5.433 -10.951 22.462 1.00 93.94 113 ASN A C 1
ATOM 963 O O . ASN A 1 113 ? 6.292 -11.788 22.190 1.00 93.94 113 ASN A O 1
ATOM 967 N N . THR A 1 114 ? 4.306 -11.274 23.100 1.00 93.81 114 THR A N 1
ATOM 968 C CA . THR A 1 114 ? 3.962 -12.656 23.470 1.00 93.81 114 THR A CA 1
ATOM 969 C C . THR A 1 114 ? 3.710 -13.515 22.231 1.00 93.81 114 THR A C 1
ATOM 971 O O . THR A 1 114 ? 4.239 -14.620 22.134 1.00 93.81 114 THR A O 1
ATOM 974 N N . TYR A 1 115 ? 2.979 -12.983 21.247 1.00 92.50 115 TYR A N 1
ATOM 975 C CA . TYR A 1 115 ? 2.753 -13.636 19.956 1.00 92.50 115 TYR A CA 1
ATOM 976 C C . TYR A 1 115 ? 4.068 -13.942 19.222 1.00 92.50 115 TYR A C 1
ATOM 978 O O . TYR A 1 115 ? 4.259 -15.063 18.755 1.00 92.50 115 TYR A O 1
ATOM 986 N N . LEU A 1 116 ? 5.001 -12.986 19.178 1.00 91.38 116 LEU A N 1
ATOM 987 C CA . LEU A 1 116 ? 6.302 -13.183 18.534 1.00 91.38 116 LEU A CA 1
ATOM 988 C C . LEU A 1 116 ? 7.151 -14.257 19.225 1.00 91.38 116 LEU A C 1
ATOM 990 O O . LEU A 1 116 ? 7.825 -15.022 18.541 1.00 91.38 116 LEU A O 1
ATOM 994 N N . LYS A 1 117 ? 7.108 -14.344 20.560 1.00 91.81 117 LYS A N 1
ATOM 995 C CA . LYS A 1 117 ? 7.835 -15.377 21.321 1.00 91.81 117 LYS A CA 1
ATOM 996 C C . LYS A 1 117 ? 7.279 -16.786 21.104 1.00 91.81 117 LYS A C 1
ATOM 998 O O . LYS A 1 117 ? 8.031 -17.746 21.211 1.00 91.81 117 LYS A O 1
ATOM 1003 N N . GLY A 1 118 ? 5.980 -16.910 20.836 1.00 89.12 118 GLY A N 1
ATOM 1004 C CA . GLY A 1 118 ? 5.317 -18.192 20.580 1.00 89.12 118 GLY A CA 1
ATOM 1005 C C . GLY A 1 118 ? 5.384 -18.656 19.124 1.00 89.12 118 GLY A C 1
ATOM 1006 O O . GLY A 1 118 ? 4.825 -19.702 18.798 1.00 89.12 118 GLY A O 1
ATOM 1007 N N . LEU A 1 119 ? 6.013 -17.879 18.238 1.00 90.81 119 LEU A N 1
ATOM 1008 C CA . LEU A 1 119 ? 6.055 -18.191 16.818 1.00 90.81 119 LEU A CA 1
ATOM 1009 C C . LEU A 1 119 ? 7.106 -19.284 16.544 1.00 90.81 119 LEU A C 1
ATOM 1011 O O . LEU A 1 119 ? 8.250 -19.138 16.978 1.00 90.81 119 LEU A O 1
ATOM 1015 N N . PRO A 1 120 ? 6.759 -20.368 15.825 1.00 86.50 120 PRO A N 1
ATOM 1016 C CA . PRO A 1 120 ? 7.722 -21.410 15.495 1.00 86.50 120 PRO A CA 1
ATOM 1017 C C . PRO A 1 120 ? 8.820 -20.866 14.579 1.00 86.50 120 PRO A C 1
ATOM 1019 O O . PRO A 1 120 ? 8.588 -19.992 13.736 1.00 86.50 120 PRO A O 1
ATOM 1022 N N . GLU A 1 121 ? 10.023 -21.409 14.738 1.00 84.12 121 GLU A N 1
ATOM 1023 C CA . GLU A 1 121 ? 11.203 -20.980 13.997 1.00 84.12 121 GLU A CA 1
ATOM 1024 C C . GLU A 1 121 ? 10.980 -21.142 12.480 1.00 84.12 121 GLU A C 1
ATOM 1026 O O . GLU A 1 121 ? 10.653 -22.222 11.990 1.00 84.12 121 GLU A O 1
ATOM 1031 N N . GLY A 1 122 ? 11.088 -20.037 11.733 1.00 82.38 122 GLY A N 1
ATOM 1032 C CA . GLY A 1 122 ? 10.881 -19.995 10.278 1.00 82.38 122 GLY A CA 1
ATOM 1033 C C . GLY A 1 122 ? 9.475 -19.600 9.803 1.00 82.38 122 GLY A C 1
ATOM 1034 O O . GLY A 1 122 ? 9.280 -19.392 8.602 1.00 82.38 122 GLY A O 1
ATOM 1035 N N . ALA A 1 123 ? 8.496 -19.432 10.698 1.00 85.81 123 ALA A N 1
ATOM 1036 C CA . ALA A 1 123 ? 7.184 -18.916 10.309 1.00 85.81 123 ALA A CA 1
ATOM 1037 C C . ALA A 1 123 ? 7.206 -17.395 10.074 1.00 85.81 123 ALA A C 1
ATOM 1039 O O . ALA A 1 123 ? 7.897 -16.632 10.750 1.00 85.81 123 ALA A O 1
ATOM 1040 N N . LYS A 1 124 ? 6.411 -16.931 9.101 1.00 87.56 124 LYS A N 1
ATOM 1041 C CA . LYS A 1 124 ? 6.241 -15.497 8.837 1.00 87.56 124 LYS A CA 1
ATOM 1042 C C . LYS A 1 124 ? 5.298 -14.896 9.873 1.00 87.56 124 LYS A C 1
ATOM 1044 O O . LYS A 1 124 ? 4.127 -15.263 9.921 1.00 87.56 124 LYS A O 1
ATOM 1049 N N . ALA A 1 125 ? 5.809 -13.954 10.660 1.00 89.88 125 ALA A N 1
ATOM 1050 C CA . ALA A 1 125 ? 5.004 -13.206 11.613 1.00 89.88 125 ALA A CA 1
ATOM 1051 C C . ALA A 1 125 ? 3.943 -12.354 10.900 1.00 89.88 125 ALA A C 1
ATOM 1053 O O . ALA A 1 125 ? 4.206 -11.752 9.852 1.00 89.88 125 ALA A O 1
ATOM 1054 N N . GLU A 1 126 ? 2.757 -12.267 11.500 1.00 92.19 126 GLU A N 1
ATOM 1055 C CA . GLU A 1 126 ? 1.757 -11.275 11.117 1.00 92.19 126 GLU A CA 1
ATOM 1056 C C . GLU A 1 126 ? 2.348 -9.857 11.264 1.00 92.19 126 GLU A C 1
ATOM 1058 O O . GLU A 1 126 ? 2.955 -9.555 12.293 1.00 92.19 126 GLU A O 1
ATOM 1063 N N . PRO A 1 127 ? 2.170 -8.952 10.281 1.00 93.62 127 PRO A N 1
ATOM 1064 C CA . PRO A 1 127 ? 2.596 -7.567 10.434 1.00 93.62 127 PRO A CA 1
ATOM 1065 C C . PRO A 1 127 ? 1.897 -6.895 11.621 1.00 93.62 127 PRO A C 1
ATOM 1067 O O . PRO A 1 127 ? 0.673 -6.950 11.737 1.00 93.62 127 PRO A O 1
ATOM 1070 N N . ARG A 1 128 ? 2.651 -6.158 12.447 1.00 92.81 128 ARG A N 1
ATOM 1071 C CA . ARG A 1 128 ? 2.137 -5.486 13.658 1.00 92.81 128 ARG A CA 1
ATOM 1072 C C . ARG A 1 128 ? 0.847 -4.693 13.435 1.00 92.81 128 ARG A C 1
ATOM 1074 O O . ARG A 1 128 ? -0.042 -4.736 14.271 1.00 92.81 128 ARG A O 1
ATOM 1081 N N . LEU A 1 129 ? 0.715 -3.986 12.311 1.00 93.69 129 LEU A N 1
ATOM 1082 C CA . LEU A 1 129 ? -0.493 -3.207 12.017 1.00 93.69 129 LEU A CA 1
ATOM 1083 C C . LEU A 1 129 ? -1.741 -4.089 11.840 1.00 93.69 129 LEU A C 1
ATOM 1085 O O . LEU A 1 129 ? -2.823 -3.706 12.282 1.00 93.69 129 LEU A O 1
ATOM 1089 N N . ALA A 1 130 ? -1.600 -5.259 11.211 1.00 94.19 130 ALA A N 1
ATOM 1090 C CA . ALA A 1 130 ? -2.699 -6.209 11.052 1.00 94.19 130 ALA A CA 1
ATOM 1091 C C . ALA A 1 130 ? -3.124 -6.774 12.416 1.00 94.19 130 ALA A C 1
ATOM 1093 O O . ALA A 1 130 ? -4.308 -6.713 12.755 1.00 94.19 130 ALA A O 1
ATOM 1094 N N . TYR A 1 131 ? -2.144 -7.165 13.238 1.00 94.88 131 TYR A N 1
ATOM 1095 C CA . TYR A 1 131 ? -2.365 -7.597 14.619 1.00 94.88 131 TYR A CA 1
ATOM 1096 C C . TYR A 1 131 ? -3.105 -6.530 15.441 1.00 94.88 131 TYR A C 1
ATOM 1098 O O . TYR A 1 131 ? -4.125 -6.812 16.071 1.00 94.88 131 TYR A O 1
ATOM 1106 N N . THR A 1 132 ? -2.636 -5.280 15.382 1.00 94.44 132 THR A N 1
ATOM 1107 C CA . THR A 1 132 ? -3.254 -4.135 16.063 1.00 94.44 132 THR A CA 1
ATOM 1108 C C . THR A 1 132 ? -4.700 -3.925 15.629 1.00 94.44 132 THR A C 1
ATOM 1110 O O . THR A 1 132 ? -5.568 -3.753 16.482 1.00 94.44 132 THR A O 1
ATOM 1113 N N . ASN A 1 133 ? -4.982 -3.956 14.324 1.00 95.12 133 ASN A N 1
ATOM 1114 C CA . ASN A 1 133 ? -6.339 -3.757 13.815 1.00 95.12 133 ASN A CA 1
ATOM 1115 C C . ASN A 1 133 ? -7.287 -4.855 14.304 1.00 95.12 133 ASN A C 1
ATOM 1117 O O . ASN A 1 133 ? -8.374 -4.543 14.788 1.00 95.12 133 ASN A O 1
ATOM 1121 N N . ARG A 1 134 ? -6.864 -6.124 14.237 1.00 95.25 134 ARG A N 1
ATOM 1122 C CA . ARG A 1 134 ? -7.649 -7.251 14.756 1.00 95.25 134 ARG A CA 1
ATOM 1123 C C . ARG A 1 134 ? -7.907 -7.093 16.253 1.00 95.25 134 ARG A C 1
ATOM 1125 O O . ARG A 1 134 ? -9.053 -7.174 16.692 1.00 95.25 134 ARG A O 1
ATOM 1132 N N . ARG A 1 135 ? -6.863 -6.790 17.030 1.00 95.00 135 ARG A N 1
ATOM 1133 C CA . ARG A 1 135 ? -6.987 -6.634 18.481 1.00 95.00 135 ARG A CA 1
ATOM 1134 C C . ARG A 1 135 ? -7.865 -5.445 18.869 1.00 95.00 135 ARG A C 1
ATOM 1136 O O . ARG A 1 135 ? -8.621 -5.539 19.827 1.00 95.00 135 ARG A O 1
ATOM 1143 N N . ALA A 1 136 ? -7.816 -4.352 18.114 1.00 94.25 136 ALA A N 1
ATOM 1144 C CA . ALA A 1 136 ? -8.676 -3.193 18.334 1.00 94.25 136 ALA A CA 1
ATOM 1145 C C . ALA A 1 136 ? -10.161 -3.503 18.111 1.00 94.25 136 ALA A C 1
ATOM 1147 O O . ALA A 1 136 ? -10.996 -2.981 18.843 1.00 94.25 136 ALA A O 1
ATOM 1148 N N . ILE A 1 137 ? -10.491 -4.351 17.132 1.00 95.38 137 ILE A N 1
ATOM 1149 C CA . ILE A 1 137 ? -11.870 -4.806 16.898 1.00 95.38 137 ILE A CA 1
ATOM 1150 C C . ILE A 1 137 ? -12.362 -5.630 18.094 1.00 95.38 137 ILE A C 1
ATOM 1152 O O . ILE A 1 137 ? -13.445 -5.366 18.610 1.00 95.38 137 ILE A O 1
ATOM 1156 N N . GLU A 1 138 ? -11.552 -6.582 18.566 1.00 94.81 138 GLU A N 1
ATOM 1157 C CA . GLU A 1 138 ? -11.875 -7.412 19.736 1.00 94.81 138 GLU A CA 1
ATOM 1158 C C . GLU A 1 138 ? -12.065 -6.565 21.005 1.00 94.81 138 GLU A C 1
ATOM 1160 O O . GLU A 1 138 ? -13.043 -6.737 21.731 1.00 94.81 138 GLU A O 1
ATOM 1165 N N . LEU A 1 139 ? -11.151 -5.622 21.256 1.00 94.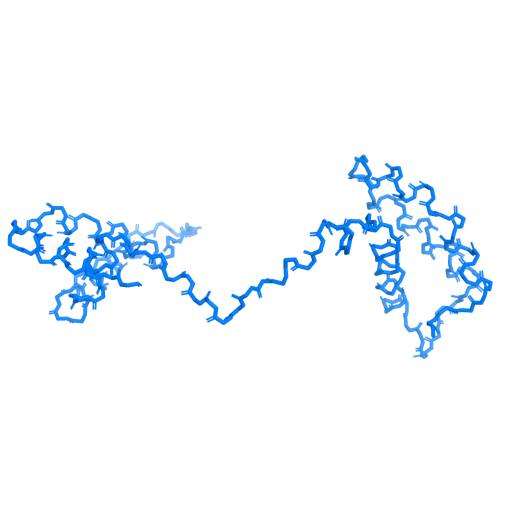12 139 LEU A N 1
ATOM 1166 C CA . LEU A 1 139 ? -11.209 -4.743 22.425 1.00 94.12 139 LEU A CA 1
ATOM 1167 C C . LEU A 1 139 ? -12.414 -3.801 22.371 1.00 94.12 139 LEU A C 1
ATOM 1169 O O . LEU A 1 139 ? -13.098 -3.651 23.377 1.00 94.12 139 LEU A O 1
ATOM 1173 N N . LEU A 1 140 ? -12.723 -3.226 21.205 1.00 94.06 140 LEU A N 1
ATOM 1174 C CA . LEU A 1 140 ? -13.907 -2.384 21.041 1.00 94.06 140 LEU A CA 1
ATOM 1175 C C . LEU A 1 140 ? -15.204 -3.178 21.258 1.00 94.06 140 LEU A C 1
ATOM 1177 O O . LEU A 1 140 ? -16.142 -2.658 21.855 1.00 94.06 140 LEU A O 1
ATOM 1181 N N . ALA A 1 141 ? -15.266 -4.434 20.809 1.00 93.75 141 ALA A N 1
ATOM 1182 C CA . ALA A 1 141 ? -16.431 -5.290 21.029 1.00 93.75 141 ALA A CA 1
ATOM 1183 C C . ALA A 1 141 ? -16.649 -5.615 22.520 1.00 93.75 141 ALA A C 1
ATOM 1185 O O . ALA A 1 141 ? -17.796 -5.674 22.968 1.00 93.75 141 ALA A O 1
ATOM 1186 N N . ALA A 1 142 ? -15.564 -5.777 23.283 1.00 93.56 142 ALA A N 1
ATOM 1187 C CA . ALA A 1 142 ? -15.588 -6.065 24.719 1.00 93.56 142 ALA A CA 1
ATOM 1188 C C . ALA A 1 142 ? -15.753 -4.821 25.617 1.00 93.56 142 ALA A C 1
ATOM 1190 O O . ALA A 1 142 ? -15.971 -4.960 26.817 1.00 93.56 142 ALA A O 1
ATOM 1191 N N . GLU A 1 143 ? -15.628 -3.616 25.063 1.00 93.81 143 GLU A N 1
ATOM 1192 C CA . GLU A 1 143 ? -15.713 -2.367 25.821 1.00 93.81 143 GLU A CA 1
ATOM 1193 C C . GLU A 1 143 ? -17.150 -2.060 26.288 1.00 93.81 143 GLU A C 1
ATOM 1195 O O . GLU A 1 143 ? -18.130 -2.621 25.781 1.00 93.81 143 GLU A O 1
ATOM 1200 N N . THR A 1 144 ? -17.275 -1.143 27.248 1.00 95.00 144 THR A N 1
ATOM 1201 C CA . THR A 1 144 ? -18.562 -0.639 27.737 1.00 95.00 144 THR A CA 1
ATOM 1202 C C . THR A 1 144 ? -19.376 0.045 26.637 1.00 95.00 144 THR A C 1
ATOM 1204 O O . THR A 1 144 ? -18.834 0.601 25.674 1.00 95.00 144 THR A O 1
ATOM 1207 N N . ASP A 1 145 ? -20.700 0.035 26.801 1.00 93.19 145 ASP A N 1
ATOM 1208 C CA . ASP A 1 145 ? -21.624 0.657 25.847 1.00 93.19 145 ASP A CA 1
ATOM 1209 C C . ASP A 1 145 ? -21.410 2.175 25.738 1.00 93.19 145 ASP A C 1
ATOM 1211 O O . ASP A 1 145 ? -21.537 2.733 24.648 1.00 93.19 145 ASP A O 1
ATOM 1215 N N . ASP A 1 146 ? -20.968 2.827 26.819 1.00 92.25 146 ASP A N 1
ATOM 1216 C CA . ASP A 1 146 ? -20.631 4.255 26.832 1.00 92.25 146 ASP A CA 1
ATOM 1217 C C . ASP A 1 146 ? -19.495 4.596 25.858 1.00 92.25 146 ASP A C 1
ATOM 1219 O O . ASP A 1 146 ? -19.601 5.537 25.066 1.00 92.25 146 ASP A O 1
ATOM 1223 N N . ILE A 1 147 ? -18.413 3.809 25.864 1.00 92.06 147 ILE A N 1
ATOM 1224 C CA . ILE A 1 147 ? -17.264 4.047 24.980 1.00 92.06 147 ILE A CA 1
ATOM 1225 C C . ILE A 1 147 ? -17.627 3.697 23.535 1.00 92.06 147 ILE A C 1
ATOM 1227 O O . ILE A 1 147 ? -17.240 4.417 22.612 1.00 92.06 147 ILE A O 1
ATOM 1231 N N . LYS A 1 148 ? -18.413 2.636 23.312 1.00 92.62 148 LYS A N 1
ATOM 1232 C CA . LYS A 1 148 ? -18.934 2.302 21.975 1.00 92.62 148 LYS A CA 1
ATOM 1233 C C . LYS A 1 148 ? -19.780 3.444 21.410 1.00 92.62 148 LYS A C 1
ATOM 1235 O O . LYS A 1 148 ? -19.596 3.822 20.252 1.00 92.62 148 LYS A O 1
ATOM 1240 N N . ALA A 1 149 ? -20.653 4.033 22.227 1.00 93.19 149 ALA A N 1
ATOM 1241 C CA . ALA A 1 149 ? -21.468 5.178 21.839 1.00 93.19 149 ALA A CA 1
ATOM 1242 C C . ALA A 1 149 ? -20.617 6.430 21.558 1.00 93.19 149 ALA A C 1
ATOM 1244 O O . ALA A 1 149 ? -20.871 7.134 20.577 1.00 93.19 149 ALA A O 1
ATOM 1245 N N . GLU A 1 150 ? -19.580 6.699 22.362 1.00 92.38 150 GLU A N 1
ATOM 1246 C CA . GLU A 1 150 ? -18.636 7.799 22.111 1.00 92.38 150 GLU A CA 1
ATOM 1247 C C . GLU A 1 150 ? -17.910 7.622 20.771 1.00 92.38 150 GLU A C 1
ATOM 1249 O O . GLU A 1 150 ? -17.877 8.555 19.964 1.00 92.38 150 GLU A O 1
ATOM 1254 N N . VAL A 1 151 ? -17.393 6.420 20.506 1.00 93.81 151 VAL A N 1
ATOM 1255 C CA . VAL A 1 151 ? -16.705 6.067 19.256 1.00 93.81 151 VAL A CA 1
ATOM 1256 C C . VAL A 1 151 ? -17.626 6.240 18.046 1.00 93.81 151 VAL A C 1
ATOM 1258 O O . VAL A 1 151 ? -17.214 6.810 17.033 1.00 93.81 151 VAL A O 1
ATOM 1261 N N . GLU A 1 152 ? -18.879 5.794 18.140 1.00 92.69 152 GLU A N 1
ATOM 1262 C CA . GLU A 1 152 ? -19.854 5.946 17.056 1.00 92.69 152 GLU A CA 1
ATOM 1263 C C . GLU A 1 152 ? -20.255 7.406 16.828 1.00 92.69 152 GLU A C 1
ATOM 1265 O O . GLU A 1 152 ? -20.319 7.859 15.682 1.00 92.69 152 GLU A O 1
ATOM 1270 N N . ARG A 1 153 ? -20.437 8.185 17.897 1.00 92.50 153 ARG A N 1
ATOM 1271 C CA . ARG A 1 153 ? -20.687 9.628 17.797 1.00 92.50 153 ARG A CA 1
ATOM 1272 C C . ARG A 1 153 ? -19.530 10.343 17.102 1.00 92.50 153 ARG A C 1
ATOM 1274 O O . ARG A 1 153 ? -19.756 11.131 16.184 1.00 92.50 153 ARG A O 1
ATOM 1281 N N . GLU A 1 154 ? -18.293 10.049 17.497 1.00 92.62 154 GLU A N 1
ATOM 1282 C CA . GLU A 1 154 ? -17.108 10.606 16.842 1.00 92.62 154 GLU A CA 1
ATOM 1283 C C . GLU A 1 154 ? -17.010 10.176 15.377 1.00 92.62 154 GLU A C 1
ATOM 1285 O O . GLU A 1 154 ? -16.671 11.002 14.532 1.00 92.62 154 GLU A O 1
ATOM 1290 N N . ARG A 1 155 ? -17.340 8.921 15.051 1.00 91.94 155 ARG A N 1
ATOM 1291 C CA . ARG A 1 155 ? -17.366 8.416 13.672 1.00 91.94 155 ARG A CA 1
ATOM 1292 C C . ARG A 1 155 ? -18.369 9.173 12.804 1.00 91.94 155 ARG A C 1
ATOM 1294 O O . ARG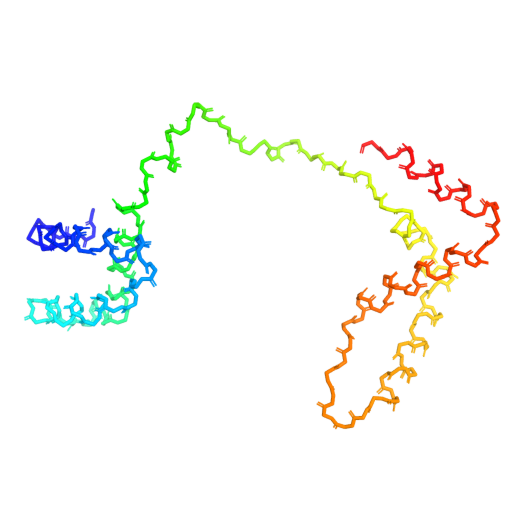 A 1 155 ? -18.047 9.541 11.674 1.00 91.94 155 ARG A O 1
ATOM 1301 N N . LEU A 1 156 ? -19.578 9.402 13.314 1.00 89.62 156 LEU A N 1
ATOM 1302 C CA . LEU A 1 156 ? -20.638 10.099 12.584 1.00 89.62 156 LEU A CA 1
ATOM 1303 C C . LEU A 1 156 ? -20.299 11.571 12.334 1.00 89.62 156 LEU A C 1
ATOM 1305 O O . LEU A 1 156 ? -20.592 12.061 11.240 1.00 89.62 156 LEU A O 1
ATOM 1309 N N . ASN A 1 157 ? -19.621 12.214 13.287 1.00 88.62 157 ASN A N 1
ATOM 1310 C CA . ASN A 1 157 ? -19.195 13.615 13.222 1.00 88.62 157 ASN A CA 1
ATOM 1311 C C . ASN A 1 157 ? -17.984 13.868 12.305 1.00 88.62 157 ASN A C 1
ATOM 1313 O O . ASN A 1 157 ? -17.527 15.005 12.196 1.00 88.62 157 ASN A O 1
ATOM 1317 N N . GLN A 1 158 ? -17.444 12.841 11.645 1.00 82.19 158 GLN A N 1
ATOM 1318 C CA . GLN A 1 158 ? -16.369 13.028 10.671 1.00 82.19 158 GLN A CA 1
ATOM 1319 C C . GLN A 1 158 ? -16.914 13.672 9.396 1.00 82.19 158 GLN A C 1
ATOM 1321 O O . GLN A 1 158 ? -17.819 13.123 8.758 1.00 82.19 158 GLN A O 1
ATOM 1326 N N . SER A 1 159 ? -16.349 14.837 9.071 1.00 64.44 159 SER A N 1
ATOM 1327 C CA . SER A 1 159 ? -16.610 15.598 7.847 1.00 64.44 159 SER A CA 1
ATOM 1328 C C . SER A 1 159 ? -15.859 15.053 6.637 1.00 64.44 159 SER A C 1
ATOM 1330 O O . SER A 1 159 ? -14.750 14.481 6.793 1.00 64.44 159 SER A O 1
#

Radius of gyration: 27.82 Å; chains: 1; bounding box: 51×41×67 Å

Foldseek 3Di:
DPDDPVRVVLLVVCLVVCLVCVVVVNNVVCLVVSLVVCCVVVPADPVRHSVNVSVVSVVVSCVVPPPPVVAPDPDDPPVPPVDPPDDQDDLLVLVCVPCVVPPVVVVLVVVLVVVVVPDPPPDDDDPSVVSSSVVSVVVLVVDDPVVSVVSVVVSVPDD

pLDDT: mean 86.34, std 12.66, range [44.94, 95.5]

Secondary structure (DSSP, 8-state):
--S-HHHHHHHHHTHHHHHHHHHTT-GGGHHHHHHHHHHHHS--BTTB-HHHHHHHHHHHHHHHHS-GGGT-SSS-----TTS---PPPPHHHHHHHHHIIIIIHHHHHHHHHHHHHTSPTTPPPPPHHHHHHHHHHHHHHHS-HHHHHHHHHHHHT--